Protein AF-A0A7W8YM97-F1 (afdb_monomer_lite)

Foldseek 3Di:
DKKWKWFAAPPDIDIDIDDDDPVVVQVVSVVVHTPDMDIDDDD

Structure (mmCIF, N/CA/C/O backbone):
data_AF-A0A7W8YM97-F1
#
_entry.id   AF-A0A7W8YM97-F1
#
loop_
_atom_site.group_PDB
_atom_site.id
_atom_site.type_symbol
_atom_site.label_atom_id
_atom_site.label_alt_id
_atom_site.label_comp_id
_atom_site.label_asym_id
_atom_site.label_entity_id
_atom_site.label_seq_id
_atom_site.pdbx_PDB_ins_code
_atom_site.Cartn_x
_atom_site.Cartn_y
_atom_site.Cartn_z
_atom_site.occupancy
_atom_site.B_iso_or_equiv
_atom_site.auth_seq_id
_atom_site.auth_comp_id
_atom_site.auth_asym_id
_atom_site.auth_atom_id
_atom_site.pdbx_PDB_model_num
ATOM 1 N N . MET A 1 1 ? -11.542 3.447 12.786 1.00 85.38 1 MET A N 1
ATOM 2 C CA . MET A 1 1 ? -10.080 3.266 12.847 1.00 85.38 1 MET A CA 1
ATOM 3 C C . MET A 1 1 ? -9.467 4.122 11.753 1.00 85.38 1 MET A C 1
ATOM 5 O O . MET A 1 1 ? -9.964 4.059 10.630 1.00 85.38 1 MET A O 1
ATOM 9 N N . SER A 1 2 ? -8.483 4.952 12.080 1.00 93.56 2 SER A N 1
ATOM 10 C CA . SER A 1 2 ? -7.702 5.720 11.106 1.00 93.56 2 SER A CA 1
ATOM 11 C C . SER A 1 2 ? -6.396 4.992 10.799 1.00 93.56 2 SER A C 1
ATOM 13 O O . SER A 1 2 ? -5.871 4.241 11.625 1.00 93.56 2 SER A O 1
ATOM 15 N N . TYR A 1 3 ? -5.887 5.200 9.591 1.00 96.62 3 TYR A N 1
ATOM 16 C CA . TYR A 1 3 ? -4.658 4.596 9.107 1.00 96.62 3 TYR A CA 1
ATOM 17 C C . TYR A 1 3 ? -3.831 5.621 8.340 1.00 96.62 3 TYR A C 1
ATOM 19 O O . TYR A 1 3 ? -4.382 6.434 7.600 1.00 96.62 3 TYR A O 1
ATOM 27 N N . ILE A 1 4 ? -2.510 5.517 8.447 1.00 96.69 4 ILE A N 1
ATOM 28 C CA . ILE A 1 4 ? -1.589 6.060 7.447 1.00 96.69 4 ILE A CA 1
ATOM 29 C C . ILE A 1 4 ? -1.344 4.948 6.430 1.00 96.69 4 ILE A C 1
ATOM 31 O O . ILE A 1 4 ? -0.806 3.893 6.782 1.00 96.69 4 ILE A O 1
ATOM 35 N N . ILE A 1 5 ? -1.739 5.179 5.180 1.00 96.38 5 ILE A N 1
ATOM 36 C CA . ILE A 1 5 ? -1.486 4.281 4.054 1.00 96.38 5 ILE A CA 1
ATOM 37 C C . ILE A 1 5 ? -0.307 4.830 3.266 1.00 96.38 5 ILE A C 1
ATOM 39 O O . ILE A 1 5 ? -0.320 5.989 2.863 1.00 96.38 5 ILE A O 1
ATOM 43 N N . THR A 1 6 ? 0.696 3.995 3.027 1.00 97.19 6 THR A N 1
ATOM 44 C CA . THR A 1 6 ? 1.834 4.293 2.159 1.00 97.19 6 THR A CA 1
ATOM 45 C C . THR A 1 6 ? 1.764 3.397 0.936 1.00 97.19 6 THR A C 1
ATOM 47 O O . THR A 1 6 ? 1.815 2.173 1.059 1.00 97.19 6 THR A O 1
ATOM 50 N N . ILE A 1 7 ? 1.676 4.011 -0.238 1.00 97.44 7 ILE A N 1
ATOM 51 C CA . ILE A 1 7 ? 1.649 3.338 -1.533 1.00 97.44 7 ILE A CA 1
ATOM 52 C C . ILE A 1 7 ? 3.015 3.485 -2.188 1.00 97.44 7 ILE A C 1
ATOM 54 O O . ILE A 1 7 ? 3.562 4.584 -2.271 1.00 97.44 7 ILE A O 1
ATOM 58 N N . ARG A 1 8 ? 3.558 2.373 -2.683 1.00 97.12 8 ARG A N 1
ATOM 59 C CA . ARG A 1 8 ? 4.738 2.339 -3.544 1.00 97.12 8 ARG A CA 1
ATOM 60 C C . ARG A 1 8 ? 4.308 2.023 -4.969 1.00 97.12 8 ARG A C 1
ATOM 62 O O . ARG A 1 8 ? 3.694 0.993 -5.215 1.00 97.12 8 ARG A O 1
ATOM 69 N N . THR A 1 9 ? 4.698 2.876 -5.901 1.00 94.00 9 THR A N 1
ATOM 70 C CA . THR A 1 9 ? 4.551 2.681 -7.349 1.00 94.00 9 THR A CA 1
ATOM 71 C C . THR A 1 9 ? 5.923 2.428 -7.978 1.00 94.00 9 THR A C 1
ATOM 73 O O . THR A 1 9 ? 6.947 2.464 -7.292 1.00 94.00 9 THR A O 1
ATOM 76 N N . ALA A 1 10 ? 5.967 2.199 -9.292 1.00 92.62 10 ALA A N 1
ATOM 77 C CA . ALA A 1 10 ? 7.225 2.028 -10.023 1.00 92.62 10 ALA A CA 1
ATOM 78 C C . ALA A 1 10 ? 8.145 3.262 -9.954 1.00 92.62 10 ALA A C 1
ATOM 80 O O . ALA 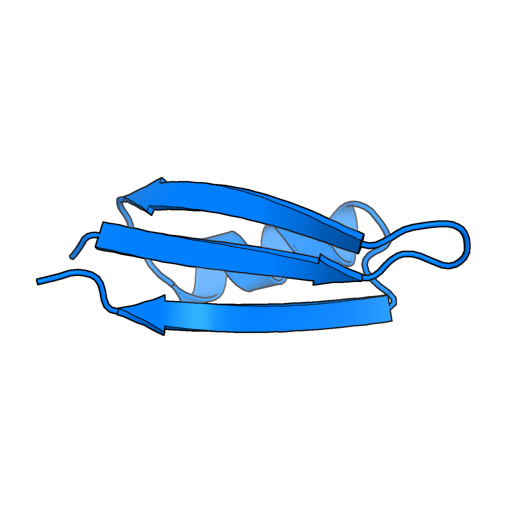A 1 10 ? 9.363 3.123 -10.019 1.00 92.62 10 ALA A O 1
ATOM 81 N N . SER A 1 11 ? 7.569 4.462 -9.825 1.00 92.50 11 SER A N 1
ATOM 82 C CA . SER A 1 11 ? 8.312 5.725 -9.896 1.00 92.50 11 SER A CA 1
ATOM 83 C C . SER A 1 11 ? 8.468 6.427 -8.550 1.00 92.50 11 SER A C 1
ATOM 85 O O . SER A 1 11 ? 9.373 7.246 -8.404 1.00 92.50 11 SER A O 1
ATOM 87 N N . THR A 1 12 ? 7.566 6.198 -7.596 1.00 95.00 12 THR A N 1
ATOM 88 C CA . THR A 1 12 ? 7.525 6.975 -6.351 1.00 95.00 12 THR A CA 1
ATOM 89 C C . THR A 1 12 ? 6.826 6.222 -5.225 1.00 95.00 12 THR A C 1
ATOM 91 O O . THR A 1 12 ? 6.121 5.239 -5.459 1.00 95.00 12 THR A O 1
ATOM 94 N N . A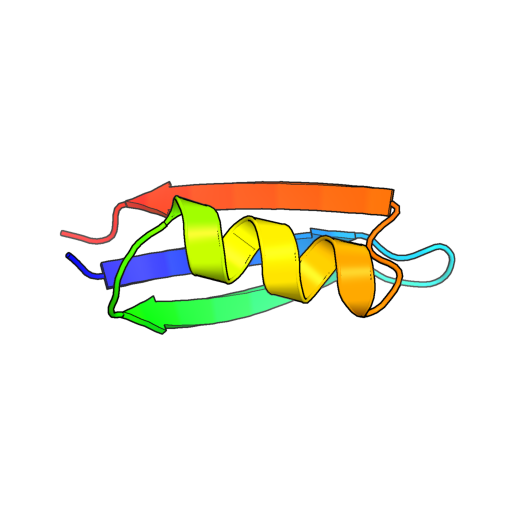LA A 1 13 ? 6.985 6.712 -4.000 1.00 95.88 13 ALA A N 1
ATOM 95 C CA . ALA A 1 13 ? 6.163 6.328 -2.865 1.00 95.88 13 ALA A CA 1
ATOM 96 C C . ALA A 1 13 ? 5.504 7.569 -2.257 1.00 95.88 13 ALA A C 1
ATOM 98 O O . ALA A 1 13 ? 6.138 8.618 -2.145 1.00 95.88 13 ALA A O 1
ATOM 99 N N . TYR A 1 14 ? 4.245 7.445 -1.851 1.00 95.62 14 TYR A N 1
ATOM 100 C CA . TYR A 1 14 ? 3.505 8.513 -1.183 1.00 95.62 14 TYR A CA 1
ATOM 101 C C . TYR A 1 14 ? 2.629 7.951 -0.070 1.00 95.62 14 TYR A C 1
ATOM 103 O O . TYR A 1 14 ? 2.266 6.773 -0.082 1.00 95.62 14 TYR A O 1
ATOM 111 N N . SER A 1 15 ? 2.291 8.808 0.891 1.00 95.81 15 SER A N 1
ATOM 112 C CA . SER A 1 15 ? 1.486 8.437 2.051 1.00 95.81 15 SER A CA 1
ATOM 113 C C . SER A 1 15 ? 0.295 9.369 2.219 1.00 95.81 15 SER A C 1
ATOM 115 O O . SER A 1 15 ? 0.403 10.568 1.966 1.00 95.81 15 SER A O 1
ATOM 117 N N . TYR A 1 16 ? -0.828 8.828 2.678 1.00 94.50 16 TYR A N 1
ATOM 118 C CA . TYR A 1 16 ? -2.031 9.591 2.998 1.00 94.50 16 TYR A CA 1
ATOM 119 C C . TYR A 1 16 ? -2.761 8.990 4.201 1.00 94.50 16 TYR A C 1
ATOM 121 O O . TYR A 1 16 ? -2.646 7.798 4.492 1.00 94.50 16 TYR A O 1
ATOM 129 N N . ALA A 1 17 ? -3.506 9.833 4.915 1.00 95.81 17 ALA A N 1
ATOM 130 C CA . ALA A 1 17 ? -4.371 9.391 5.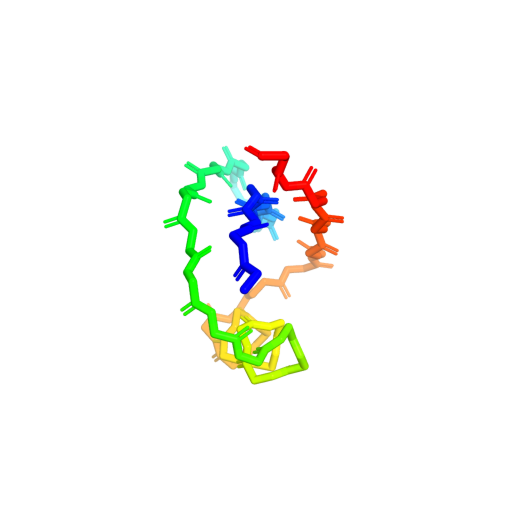998 1.00 95.81 17 ALA A CA 1
ATOM 131 C C . ALA A 1 17 ? -5.722 8.938 5.431 1.00 95.81 17 ALA A C 1
ATOM 133 O O . ALA A 1 17 ? -6.313 9.622 4.595 1.00 95.81 17 ALA A O 1
ATOM 134 N N . ALA A 1 18 ? -6.219 7.802 5.906 1.00 95.06 18 ALA A N 1
ATOM 135 C CA . ALA A 1 18 ? -7.497 7.235 5.504 1.00 95.06 18 ALA A CA 1
ATOM 136 C C . ALA A 1 18 ? -8.261 6.694 6.712 1.00 95.06 18 ALA A C 1
ATOM 138 O O . ALA A 1 18 ? -7.683 6.302 7.726 1.00 95.06 18 ALA A O 1
ATOM 139 N N . ILE A 1 19 ? -9.583 6.655 6.599 1.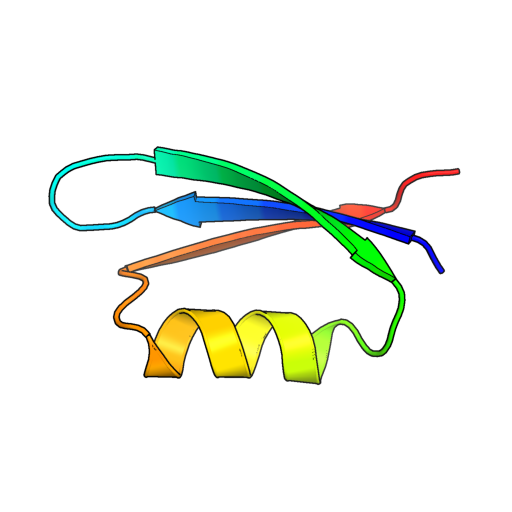00 95.31 19 ILE A N 1
ATOM 140 C CA . ILE A 1 19 ? -10.480 6.102 7.613 1.00 95.31 19 ILE A CA 1
ATOM 141 C C . ILE A 1 19 ? -11.377 5.091 6.908 1.00 95.31 19 ILE A C 1
ATOM 143 O O . ILE A 1 19 ? -11.899 5.384 5.836 1.00 95.31 19 ILE A O 1
ATOM 147 N N . GLY A 1 20 ? -11.573 3.912 7.500 1.00 92.06 20 GLY A N 1
ATOM 148 C CA . GLY A 1 20 ? -12.494 2.917 6.948 1.00 92.06 20 GLY A CA 1
ATOM 149 C C . GLY A 1 20 ? -12.029 1.480 7.129 1.00 92.06 20 GLY A C 1
ATOM 150 O O . GLY A 1 20 ? -11.299 1.164 8.066 1.00 92.06 20 GLY A O 1
ATOM 151 N N . ASN A 1 21 ? -12.491 0.601 6.238 1.00 95.25 21 ASN A N 1
ATOM 152 C CA . ASN A 1 21 ? -12.058 -0.791 6.196 1.00 95.25 21 ASN A CA 1
ATOM 153 C C . ASN A 1 21 ? -10.668 -0.880 5.552 1.00 95.25 21 ASN A C 1
ATOM 155 O O . ASN A 1 21 ? -10.511 -0.561 4.375 1.00 95.25 21 ASN A O 1
ATOM 159 N N . LEU A 1 22 ? -9.684 -1.359 6.314 1.00 93.75 22 LEU A N 1
ATOM 160 C CA . LEU A 1 22 ? -8.307 -1.506 5.853 1.00 93.75 22 LEU A CA 1
ATOM 161 C C . LEU A 1 22 ? -8.187 -2.353 4.576 1.00 93.75 22 LEU A C 1
ATOM 163 O O . LEU A 1 22 ? -7.437 -1.986 3.678 1.00 93.75 22 LEU A O 1
ATOM 167 N N . ALA A 1 23 ? -8.929 -3.460 4.481 1.00 95.38 23 ALA A N 1
ATOM 168 C CA . ALA A 1 23 ? -8.842 -4.354 3.329 1.00 95.38 23 ALA A CA 1
ATOM 169 C C . ALA A 1 23 ? -9.267 -3.647 2.034 1.00 95.38 23 ALA A C 1
ATOM 171 O O . ALA A 1 23 ? -8.571 -3.748 1.033 1.00 95.38 23 ALA A O 1
ATOM 172 N N . ALA A 1 24 ? -10.347 -2.861 2.084 1.00 95.88 24 ALA A N 1
ATOM 173 C CA . ALA A 1 24 ? -10.836 -2.106 0.930 1.00 95.88 24 ALA A CA 1
ATOM 174 C C . ALA A 1 24 ? -9.863 -0.996 0.494 1.00 95.88 24 ALA A C 1
ATOM 176 O O . ALA A 1 24 ? -9.716 -0.739 -0.695 1.00 95.88 24 ALA A O 1
ATOM 177 N N . LEU A 1 25 ? -9.176 -0.351 1.446 1.00 94.38 25 LEU A N 1
ATOM 178 C CA . LEU A 1 25 ? -8.168 0.674 1.146 1.00 94.38 25 LEU A CA 1
ATOM 179 C C . LEU A 1 25 ? -6.930 0.083 0.458 1.00 94.38 25 LEU A C 1
ATOM 181 O O . LEU A 1 25 ? -6.362 0.707 -0.434 1.00 94.38 25 LEU A O 1
ATOM 185 N N . ILE A 1 26 ? -6.506 -1.110 0.883 1.00 95.56 26 ILE A N 1
ATOM 186 C CA . ILE A 1 26 ? -5.376 -1.820 0.273 1.00 95.56 26 ILE A CA 1
ATOM 187 C C . ILE A 1 26 ? -5.746 -2.317 -1.128 1.00 95.56 26 ILE A C 1
ATOM 189 O O . ILE A 1 26 ? -4.947 -2.162 -2.045 1.00 95.56 26 ILE A O 1
ATOM 193 N N . ASP A 1 27 ? -6.942 -2.882 -1.294 1.00 96.69 27 ASP A N 1
ATOM 194 C CA . ASP A 1 27 ? -7.438 -3.384 -2.580 1.00 96.69 27 ASP A CA 1
ATOM 195 C C . ASP A 1 27 ? -7.503 -2.265 -3.628 1.00 96.69 27 ASP A C 1
ATOM 197 O O . ASP A 1 27 ? -6.875 -2.355 -4.679 1.00 96.69 27 ASP A O 1
ATOM 201 N N . ALA A 1 28 ? -8.113 -1.130 -3.266 1.00 94.69 28 ALA A N 1
ATOM 202 C CA . ALA A 1 28 ? -8.176 0.048 -4.127 1.00 94.69 28 ALA A CA 1
ATOM 203 C C . ALA A 1 28 ? -6.786 0.570 -4.540 1.00 94.69 28 ALA A C 1
ATOM 205 O O . ALA A 1 28 ? -6.613 1.055 -5.654 1.00 94.69 28 ALA A O 1
ATOM 206 N N . ALA A 1 29 ? -5.783 0.469 -3.661 1.00 94.38 29 ALA A N 1
ATOM 207 C CA . ALA A 1 29 ? -4.419 0.870 -3.990 1.00 94.38 29 ALA A CA 1
ATOM 208 C C . ALA A 1 29 ? -3.766 -0.069 -5.020 1.00 94.38 29 ALA A C 1
ATOM 210 O O . ALA A 1 29 ? -3.052 0.402 -5.903 1.00 94.38 29 ALA A O 1
ATOM 211 N N . TYR A 1 30 ? -3.995 -1.382 -4.927 1.00 95.56 30 TYR A N 1
ATOM 212 C CA . TYR A 1 30 ? -3.491 -2.334 -5.922 1.00 95.56 30 TYR A CA 1
ATOM 213 C C . TYR A 1 30 ? -4.225 -2.220 -7.263 1.00 95.56 30 TYR A C 1
ATOM 215 O O . TYR A 1 30 ? -3.563 -2.290 -8.299 1.00 95.56 30 TYR A O 1
ATOM 223 N N . ASP A 1 31 ? -5.533 -1.954 -7.255 1.00 95.38 31 ASP A N 1
ATOM 224 C CA . ASP A 1 31 ? -6.306 -1.650 -8.469 1.00 95.38 31 ASP A CA 1
ATOM 225 C C . ASP A 1 31 ? -5.791 -0.390 -9.191 1.00 95.38 31 ASP A C 1
ATOM 227 O O . ASP A 1 31 ? -5.784 -0.337 -10.420 1.00 95.38 31 ASP A O 1
ATOM 231 N N . ASP A 1 32 ? -5.282 0.595 -8.443 1.00 90.19 32 ASP A N 1
ATOM 232 C CA . ASP A 1 32 ? -4.651 1.816 -8.973 1.00 90.19 32 ASP A CA 1
ATOM 233 C C . ASP A 1 32 ? -3.171 1.616 -9.382 1.00 90.19 32 ASP A C 1
ATOM 235 O O . ASP A 1 32 ? -2.470 2.552 -9.769 1.00 90.19 32 ASP A O 1
ATOM 239 N N . GLY A 1 33 ? -2.658 0.381 -9.316 1.00 92.25 33 GLY A N 1
ATOM 240 C CA . GLY A 1 33 ? -1.313 0.031 -9.780 1.00 92.25 33 GLY A CA 1
ATOM 241 C C . GLY A 1 33 ? -0.209 0.137 -8.724 1.00 92.25 33 GLY A C 1
ATOM 242 O O . GLY A 1 33 ? 0.971 0.284 -9.069 1.00 92.25 33 GLY A O 1
ATOM 243 N N . ALA A 1 34 ? -0.546 0.048 -7.434 1.00 96.31 34 ALA A N 1
ATOM 244 C CA . ALA A 1 34 ? 0.462 -0.102 -6.391 1.00 96.31 34 ALA A CA 1
ATOM 245 C C . ALA A 1 34 ? 1.302 -1.373 -6.605 1.00 96.31 34 ALA A C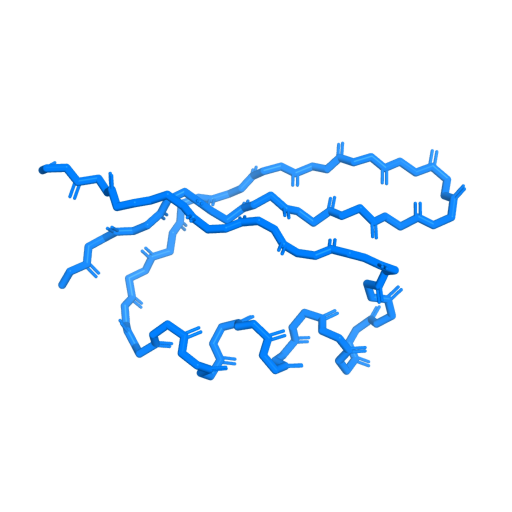 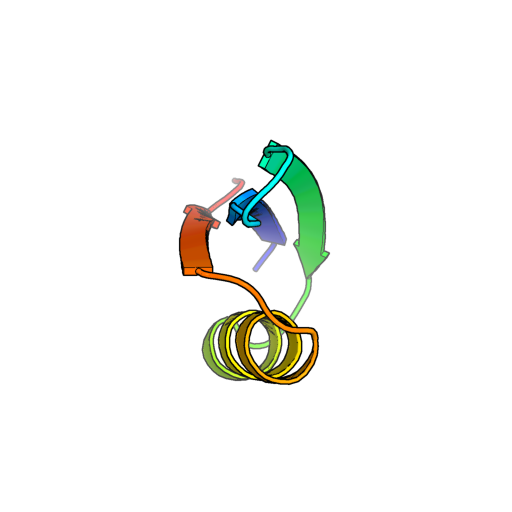1
ATOM 247 O O . ALA A 1 34 ? 0.794 -2.459 -6.866 1.00 96.31 34 ALA A O 1
ATOM 248 N N . LEU A 1 35 ? 2.613 -1.253 -6.418 1.00 96.50 35 LEU A N 1
ATOM 249 C CA . LEU A 1 35 ? 3.538 -2.389 -6.348 1.00 96.50 35 LEU A CA 1
ATOM 250 C C . LEU A 1 35 ? 3.714 -2.896 -4.913 1.00 96.50 35 LEU A C 1
ATOM 252 O O . LEU A 1 35 ? 4.210 -3.997 -4.690 1.00 96.50 35 LEU A O 1
ATOM 256 N N . GLY A 1 36 ? 3.347 -2.077 -3.931 1.00 96.12 36 GLY A N 1
ATOM 257 C CA . GLY A 1 36 ? 3.348 -2.449 -2.527 1.00 96.12 36 GLY A CA 1
ATOM 258 C C . GLY A 1 36 ? 2.608 -1.421 -1.689 1.00 96.12 36 GLY A C 1
ATOM 259 O O . GLY A 1 36 ? 2.719 -0.217 -1.928 1.00 96.12 36 GLY A O 1
ATOM 260 N N . VAL A 1 37 ? 1.872 -1.903 -0.693 1.00 96.94 37 VAL A N 1
ATOM 261 C CA . VAL A 1 37 ? 1.074 -1.071 0.210 1.00 96.94 37 VAL A CA 1
ATOM 262 C C . VAL A 1 37 ? 1.436 -1.408 1.651 1.00 96.94 37 VAL A C 1
ATOM 264 O O . VAL A 1 37 ? 1.415 -2.573 2.045 1.00 96.94 37 VAL A O 1
ATOM 267 N N . THR A 1 38 ? 1.743 -0.384 2.444 1.00 96.56 38 THR A N 1
ATOM 268 C CA . THR A 1 38 ? 1.940 -0.502 3.893 1.00 96.56 38 THR A CA 1
ATOM 269 C C . THR A 1 38 ? 0.873 0.316 4.597 1.00 96.56 38 THR A C 1
ATOM 271 O O . THR A 1 38 ? 0.674 1.480 4.264 1.00 96.56 38 THR A O 1
ATOM 274 N N . ALA A 1 39 ? 0.226 -0.262 5.603 1.00 95.50 39 ALA A N 1
ATOM 275 C CA . ALA A 1 39 ? -0.754 0.438 6.419 1.00 95.50 39 ALA A CA 1
ATOM 276 C C . ALA A 1 39 ? -0.350 0.419 7.892 1.00 95.50 39 ALA A C 1
ATOM 278 O O . ALA A 1 39 ? -0.019 -0.632 8.439 1.00 95.50 39 ALA A O 1
ATOM 279 N N . MET A 1 40 ? -0.402 1.582 8.536 1.00 96.31 40 MET A N 1
ATOM 280 C CA . MET A 1 40 ? -0.148 1.744 9.966 1.00 96.31 40 MET A CA 1
ATOM 281 C C . MET A 1 40 ? -1.386 2.316 10.640 1.00 96.31 40 MET A C 1
ATOM 283 O O . MET A 1 40 ? -1.968 3.277 10.147 1.00 96.31 40 MET A O 1
ATOM 287 N N . VAL A 1 41 ? -1.789 1.730 11.767 1.00 94.94 41 VAL A N 1
ATOM 288 C CA . VAL A 1 41 ? -2.898 2.244 12.580 1.00 94.94 41 VAL A CA 1
ATOM 289 C C . VAL A 1 41 ? -2.498 3.592 13.175 1.00 94.94 41 VAL A C 1
ATOM 291 O O . VAL A 1 41 ? -1.426 3.704 13.770 1.00 94.94 41 VAL A O 1
ATOM 294 N N . GLN A 1 42 ? -3.366 4.594 13.045 1.00 89.00 42 GLN A N 1
ATOM 295 C CA . GLN A 1 42 ? -3.262 5.830 13.813 1.00 89.00 42 GLN A CA 1
ATOM 296 C C . GLN A 1 42 ? -4.130 5.734 15.078 1.00 89.00 42 GLN A C 1
ATOM 298 O O . GLN A 1 42 ? -5.296 5.343 14.963 1.00 89.00 42 GLN A O 1
ATOM 303 N N . PRO A 1 43 ? -3.575 6.054 16.263 1.00 81.00 43 PRO A N 1
ATOM 304 C CA . PRO A 1 43 ? -4.358 6.239 17.482 1.00 81.00 43 PRO A CA 1
ATOM 305 C C . PRO A 1 43 ? -5.287 7.455 17.398 1.00 81.00 43 PRO A C 1
ATOM 307 O O . PRO A 1 43 ? -4.932 8.430 16.692 1.00 81.00 43 PRO A O 1
#

pLDDT: mean 94.49, std 3.1, range [81.0, 97.44]

Secondary structure (DSSP, 8-state):
-EEEEEEE-SS-EEEEEEES-HHHHHHHHHHTT-SEEEEEEE-

Radius of gyration: 9.79 Å; chains: 1; bounding box: 21×14×28 Å

Sequence (43 aa):
MSYIITIRTASTAYSYAAIGNLAALIDAAYDDGALGVTAMVQP